Protein AF-A0A7V5K2Q3-F1 (afdb_monomer_lite)

pLDDT: mean 77.58, std 18.89, range [40.78, 97.81]

Sequence (87 aa):
MPRLAVFSAKAGQGGLVHPEIRERYKDLGVELFHTGEDGMVSLTTDGADLWVETYLTRRKHRIRLVHEGPTGSAGRPSRNFGESGGL

Foldseek 3Di:
DDQADEQEADPDPPRDDDVVVVVVVVVVVHHYHYCVQQVDWDWDDPPQKIWIAGDPVRDIDIDGDDPPDPPDPDPPPPPPPDDPDDD

Radius of gyration: 22.61 Å; chains: 1; bounding box: 31×37×78 Å

Structure (mmCIF, N/CA/C/O backbone):
data_AF-A0A7V5K2Q3-F1
#
_entry.id   AF-A0A7V5K2Q3-F1
#
loop_
_atom_site.group_PDB
_atom_site.id
_atom_site.type_symbol
_atom_site.label_atom_id
_atom_site.label_alt_id
_atom_site.label_comp_id
_atom_site.label_asym_id
_atom_site.label_entity_id
_atom_site.label_seq_id
_atom_site.pdbx_PDB_ins_code
_atom_site.Cartn_x
_atom_site.Cartn_y
_atom_site.Cartn_z
_atom_site.occupancy
_atom_site.B_iso_or_equiv
_atom_site.auth_seq_id
_atom_site.auth_comp_id
_atom_site.auth_asym_id
_atom_site.auth_atom_id
_atom_site.pdbx_PDB_model_num
ATOM 1 N N . MET A 1 1 ? -7.854 -11.106 9.828 1.00 70.81 1 MET A N 1
ATOM 2 C CA . MET A 1 1 ? -7.229 -11.145 8.467 1.00 70.81 1 MET A CA 1
ATOM 3 C C . MET A 1 1 ? -6.495 -9.828 8.186 1.00 70.81 1 MET A C 1
ATOM 5 O O . MET A 1 1 ? -6.898 -8.831 8.781 1.00 70.81 1 MET A O 1
ATOM 9 N N . PRO A 1 2 ? -5.435 -9.774 7.342 1.00 81.75 2 PRO A N 1
ATOM 10 C CA . PRO A 1 2 ? -4.801 -8.498 6.986 1.00 81.75 2 PRO A CA 1
ATOM 11 C C . PRO A 1 2 ? -5.803 -7.586 6.272 1.00 81.75 2 PRO A C 1
ATOM 13 O O . PRO A 1 2 ? -6.709 -8.073 5.608 1.00 81.75 2 PRO A O 1
ATOM 16 N N . ARG A 1 3 ? -5.656 -6.268 6.427 1.00 86.56 3 ARG A N 1
ATOM 17 C CA . ARG A 1 3 ? -6.581 -5.277 5.838 1.00 86.56 3 ARG A CA 1
ATOM 18 C C . ARG A 1 3 ? -5.998 -4.528 4.648 1.00 86.56 3 ARG A C 1
ATOM 20 O O . ARG A 1 3 ? -6.736 -3.912 3.889 1.00 86.56 3 ARG A O 1
ATOM 27 N N . LEU A 1 4 ? -4.680 -4.587 4.505 1.00 91.88 4 LEU A N 1
ATOM 28 C CA . LEU A 1 4 ? -3.940 -4.006 3.399 1.00 91.88 4 LEU A CA 1
ATOM 29 C C . LEU A 1 4 ? -2.708 -4.859 3.093 1.00 91.88 4 LEU A C 1
ATOM 31 O O . LEU A 1 4 ? -2.215 -5.577 3.969 1.00 91.88 4 LEU A O 1
ATOM 35 N N . ALA A 1 5 ? -2.183 -4.724 1.883 1.00 92.00 5 ALA A N 1
ATOM 36 C CA . ALA A 1 5 ? -0.874 -5.227 1.501 1.00 92.00 5 ALA A CA 1
ATOM 37 C C . ALA A 1 5 ? -0.116 -4.172 0.688 1.00 92.00 5 ALA A C 1
ATOM 39 O O . ALA A 1 5 ? -0.683 -3.508 -0.181 1.00 92.00 5 ALA A O 1
ATOM 40 N N . VAL A 1 6 ? 1.179 -4.031 0.976 1.00 91.88 6 VAL A N 1
ATOM 41 C CA . VAL A 1 6 ? 2.087 -3.153 0.232 1.00 91.88 6 VAL A CA 1
ATOM 42 C C . VAL A 1 6 ? 3.133 -4.013 -0.457 1.00 91.88 6 VAL A C 1
ATOM 44 O O . VAL A 1 6 ? 3.915 -4.700 0.199 1.00 91.88 6 VAL A O 1
ATOM 47 N N . PHE A 1 7 ? 3.166 -3.953 -1.782 1.00 90.12 7 PHE A N 1
ATOM 48 C CA . PHE A 1 7 ? 4.201 -4.586 -2.582 1.00 90.12 7 PHE A CA 1
ATOM 49 C C . PHE A 1 7 ? 5.341 -3.598 -2.813 1.00 90.12 7 PHE A C 1
ATOM 51 O O . PHE A 1 7 ? 5.172 -2.569 -3.469 1.00 90.12 7 PHE A O 1
ATOM 58 N N . SER A 1 8 ? 6.504 -3.902 -2.239 1.00 85.69 8 SER A N 1
ATOM 59 C CA . SER A 1 8 ? 7.712 -3.111 -2.456 1.00 85.69 8 SER A CA 1
ATOM 60 C C . SER A 1 8 ? 8.370 -3.525 -3.768 1.00 85.69 8 SER A C 1
ATOM 62 O O . SER A 1 8 ? 8.794 -4.671 -3.919 1.00 85.69 8 SER A O 1
ATOM 64 N N . ALA A 1 9 ? 8.461 -2.596 -4.713 1.00 80.00 9 ALA A N 1
ATOM 65 C CA . ALA A 1 9 ? 9.193 -2.791 -5.949 1.00 80.00 9 ALA A CA 1
ATOM 66 C C . ALA A 1 9 ? 10.690 -2.545 -5.735 1.00 80.00 9 ALA A C 1
ATOM 68 O O . ALA A 1 9 ? 11.105 -1.503 -5.225 1.00 80.00 9 ALA A O 1
ATOM 69 N N . LYS A 1 10 ? 11.518 -3.490 -6.184 1.00 69.75 10 LYS A N 1
ATOM 70 C CA . LYS A 1 10 ? 12.959 -3.274 -6.356 1.00 69.75 10 LYS A CA 1
ATOM 71 C C . LYS A 1 10 ? 13.205 -2.581 -7.701 1.00 69.75 10 LYS A C 1
ATOM 73 O O . LYS A 1 10 ? 12.552 -2.912 -8.685 1.00 69.75 10 LYS A O 1
ATOM 78 N N . ALA A 1 11 ? 14.162 -1.656 -7.775 1.00 59.19 11 ALA A N 1
ATOM 79 C CA . ALA A 1 11 ? 14.574 -1.077 -9.056 1.00 59.19 11 ALA A CA 1
ATOM 80 C C . ALA A 1 11 ? 15.110 -2.169 -10.015 1.00 59.19 11 ALA A C 1
ATOM 82 O O . ALA A 1 11 ? 15.916 -3.006 -9.603 1.00 59.19 11 ALA A O 1
ATOM 83 N N . GLY A 1 12 ? 14.680 -2.154 -11.284 1.00 57.28 12 GLY A N 1
ATOM 84 C CA . GLY A 1 12 ? 15.107 -3.092 -12.338 1.00 57.28 12 GLY A CA 1
ATOM 85 C C . GLY A 1 12 ? 14.003 -4.037 -12.847 1.00 57.28 12 GLY A C 1
ATOM 86 O O . GLY A 1 12 ? 12.872 -4.009 -12.371 1.00 57.28 12 GLY A O 1
ATOM 87 N N . GLN A 1 13 ? 14.331 -4.894 -13.826 1.00 56.34 13 GLN A N 1
ATOM 88 C CA . GLN A 1 13 ? 13.361 -5.748 -14.546 1.00 56.34 13 GLN A CA 1
ATOM 89 C C . GLN A 1 13 ? 12.650 -6.819 -13.687 1.00 56.34 13 GLN A C 1
ATOM 91 O O . GLN A 1 13 ? 11.688 -7.419 -14.152 1.00 56.34 13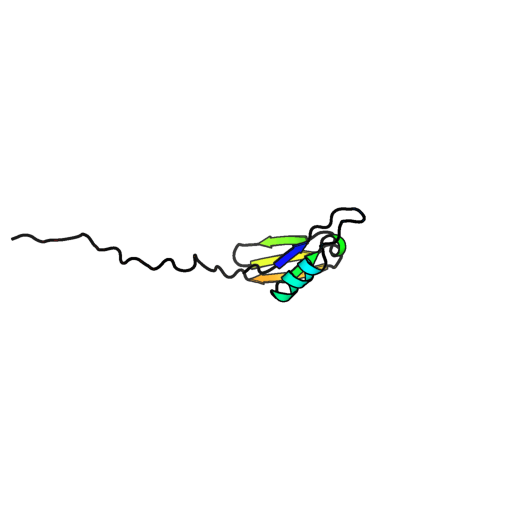 GLN A O 1
ATOM 96 N N . GLY A 1 14 ? 13.080 -7.046 -12.441 1.00 55.66 14 GLY A N 1
ATOM 97 C CA . GLY A 1 14 ? 12.474 -8.003 -11.501 1.00 55.66 14 GLY A CA 1
ATOM 98 C C . GLY A 1 14 ? 11.633 -7.367 -10.387 1.00 55.66 14 GLY A C 1
ATOM 99 O O . GLY A 1 14 ? 11.389 -8.013 -9.374 1.00 55.66 14 GLY A O 1
ATOM 100 N N . GLY A 1 15 ? 11.265 -6.088 -10.516 1.00 57.91 15 GLY A N 1
ATOM 101 C CA . GLY A 1 15 ? 10.624 -5.307 -9.450 1.00 57.91 15 GLY A CA 1
ATOM 102 C C . GLY A 1 15 ? 9.120 -5.510 -9.271 1.00 57.91 15 GLY A C 1
ATOM 103 O O . GLY A 1 15 ? 8.552 -4.945 -8.340 1.00 57.91 15 GLY A O 1
ATOM 104 N N . LEU A 1 16 ? 8.465 -6.265 -10.152 1.00 66.19 16 LEU A N 1
ATOM 105 C CA . LEU A 1 16 ? 7.023 -6.490 -10.085 1.00 66.19 16 LEU A CA 1
ATOM 106 C C . LEU A 1 16 ? 6.731 -7.764 -9.298 1.00 66.19 16 LEU A C 1
ATOM 108 O O . LEU A 1 16 ? 7.367 -8.797 -9.510 1.00 66.19 16 LEU A O 1
ATOM 112 N N . VAL A 1 17 ? 5.754 -7.694 -8.393 1.00 72.94 17 VAL A N 1
ATOM 113 C CA . VAL A 1 17 ? 5.275 -8.888 -7.696 1.00 72.94 17 VAL A CA 1
ATOM 114 C C . VAL A 1 17 ? 4.739 -9.902 -8.708 1.00 72.94 17 VAL A C 1
ATOM 116 O O . VAL A 1 17 ? 4.085 -9.527 -9.683 1.00 72.94 17 VAL A O 1
ATOM 119 N N . HIS A 1 18 ? 5.004 -11.188 -8.466 1.00 81.06 18 HIS A N 1
ATOM 120 C CA . HIS A 1 18 ? 4.489 -12.257 -9.318 1.00 81.06 18 HIS A CA 1
ATOM 121 C C . HIS A 1 18 ? 2.950 -12.160 -9.423 1.00 81.06 18 HIS A C 1
ATOM 123 O O . HIS A 1 18 ? 2.301 -12.031 -8.378 1.00 81.06 18 HIS A O 1
ATOM 129 N N . PRO A 1 19 ? 2.348 -12.234 -10.629 1.00 82.56 19 PRO A N 1
ATOM 130 C CA . PRO A 1 19 ? 0.913 -11.998 -10.824 1.00 82.56 19 PRO A CA 1
ATOM 131 C C . PRO A 1 19 ? 0.012 -12.832 -9.908 1.00 82.56 19 PRO A C 1
ATOM 133 O O . PRO A 1 19 ? -0.908 -12.293 -9.305 1.00 82.56 19 PRO A O 1
ATOM 136 N N . GLU A 1 20 ? 0.350 -14.104 -9.704 1.00 87.62 20 GLU A N 1
ATOM 137 C CA . GLU A 1 20 ? -0.393 -15.015 -8.822 1.00 87.62 20 GLU A CA 1
ATOM 138 C C . GLU A 1 20 ? -0.465 -14.519 -7.367 1.00 87.62 20 GLU A C 1
ATOM 140 O O . GLU A 1 20 ? -1.491 -14.640 -6.700 1.00 87.62 20 GLU A O 1
ATOM 145 N N . ILE A 1 21 ? 0.609 -13.903 -6.860 1.00 86.00 21 ILE A N 1
ATOM 146 C CA . ILE A 1 21 ? 0.619 -13.339 -5.505 1.00 86.00 21 ILE A CA 1
ATOM 147 C C . ILE A 1 21 ? -0.275 -12.099 -5.449 1.00 86.00 21 ILE A C 1
ATOM 149 O O . ILE A 1 21 ? -1.014 -11.917 -4.482 1.00 86.00 21 ILE A O 1
ATOM 153 N N . ARG A 1 22 ? -0.256 -11.263 -6.494 1.00 83.19 22 ARG A N 1
ATOM 154 C CA . ARG A 1 22 ? -1.153 -10.103 -6.596 1.00 83.19 22 ARG A CA 1
ATOM 155 C C . ARG A 1 22 ? -2.617 -10.541 -6.608 1.00 83.19 22 ARG A C 1
ATOM 157 O O . ARG A 1 22 ? -3.417 -9.959 -5.880 1.00 83.19 22 ARG A O 1
ATOM 164 N N . GLU A 1 23 ? -2.953 -11.555 -7.400 1.00 87.00 23 GLU A N 1
ATOM 165 C CA . GLU A 1 23 ? -4.310 -12.106 -7.494 1.00 87.00 23 GLU A CA 1
ATOM 166 C C . GLU A 1 23 ? -4.764 -12.706 -6.167 1.00 87.00 23 GLU A C 1
ATOM 168 O O . GLU A 1 23 ? -5.809 -12.317 -5.657 1.00 87.00 23 GLU A O 1
ATOM 173 N N . ARG A 1 24 ? -3.925 -13.520 -5.518 1.00 88.94 24 ARG A N 1
ATOM 174 C CA . ARG A 1 24 ? -4.246 -14.102 -4.210 1.00 88.94 24 ARG A CA 1
ATOM 175 C C . ARG A 1 24 ? -4.609 -13.048 -3.165 1.00 88.94 24 ARG A C 1
ATOM 177 O O . ARG A 1 24 ? -5.546 -13.243 -2.399 1.00 88.94 24 ARG A O 1
ATOM 184 N N . TYR A 1 25 ? -3.866 -11.943 -3.092 1.00 87.44 25 TYR A N 1
ATOM 185 C CA . TYR A 1 25 ? -4.188 -10.872 -2.145 1.00 87.44 25 TYR A CA 1
ATOM 186 C C . TYR A 1 25 ? -5.408 -10.049 -2.580 1.00 87.44 25 TYR A C 1
ATOM 188 O O . TYR A 1 25 ? -6.172 -9.601 -1.728 1.00 87.44 25 TYR A O 1
ATOM 196 N N . LYS A 1 26 ? -5.641 -9.892 -3.886 1.00 84.25 26 LYS A N 1
ATOM 197 C CA . LYS A 1 26 ? -6.863 -9.269 -4.409 1.00 84.25 26 LYS A CA 1
ATOM 198 C C . LYS A 1 26 ? -8.109 -10.077 -4.026 1.00 84.25 26 LYS A C 1
ATOM 200 O O . LYS A 1 26 ? -9.093 -9.488 -3.587 1.00 84.25 26 LYS A O 1
ATOM 205 N N . ASP A 1 27 ? -8.040 -11.403 -4.110 1.00 90.25 27 ASP A N 1
ATOM 206 C CA . ASP A 1 27 ? -9.139 -12.313 -3.760 1.00 90.25 27 ASP A CA 1
ATOM 207 C C . ASP A 1 27 ? -9.461 -12.313 -2.258 1.00 90.25 27 ASP A C 1
ATOM 209 O O . ASP A 1 27 ? -10.587 -12.601 -1.857 1.00 90.25 27 ASP A O 1
ATOM 213 N N . LEU A 1 28 ? -8.501 -11.923 -1.412 1.00 88.19 28 LEU A N 1
ATOM 214 C CA . LEU A 1 28 ? -8.725 -11.699 0.021 1.00 88.19 28 LEU A CA 1
ATOM 215 C C . LEU A 1 28 ? -9.479 -10.391 0.319 1.00 88.19 28 LEU A C 1
ATOM 217 O O . LEU A 1 28 ? -9.762 -10.111 1.484 1.00 88.19 28 LEU A O 1
ATOM 221 N N . GLY A 1 29 ? -9.780 -9.577 -0.699 1.00 86.75 29 GLY A N 1
ATOM 222 C CA . GLY A 1 29 ? -10.478 -8.301 -0.542 1.00 86.75 29 GLY A CA 1
ATOM 223 C C . GLY A 1 29 ? -9.678 -7.260 0.243 1.00 86.75 29 GLY A C 1
ATOM 224 O O . GLY A 1 29 ? -10.267 -6.356 0.836 1.00 86.75 29 GLY A O 1
ATOM 225 N N . VAL A 1 30 ? -8.348 -7.398 0.293 1.00 89.94 30 VAL A N 1
ATOM 226 C CA . VAL A 1 30 ? -7.483 -6.440 0.989 1.00 89.94 30 VAL A CA 1
ATOM 227 C C . VAL A 1 30 ? -7.135 -5.260 0.093 1.00 89.94 30 VAL A C 1
ATOM 229 O O . VAL A 1 30 ? -7.031 -5.392 -1.126 1.00 89.94 30 VAL A O 1
ATOM 232 N N . GLU A 1 31 ? -6.901 -4.102 0.703 1.00 91.19 31 GLU A N 1
ATOM 233 C CA . GLU A 1 31 ? -6.464 -2.923 -0.039 1.00 91.19 31 GLU A CA 1
ATOM 234 C C . GLU A 1 31 ? -5.009 -3.095 -0.514 1.00 91.19 31 GLU A C 1
ATOM 236 O O . GLU A 1 31 ? -4.124 -3.403 0.289 1.00 91.19 31 GLU A O 1
ATOM 241 N N . LEU A 1 32 ? -4.746 -2.899 -1.811 1.00 91.19 32 LEU A N 1
ATOM 242 C CA . LEU A 1 32 ? -3.429 -3.134 -2.414 1.00 91.19 32 LEU A CA 1
ATOM 243 C C . LEU A 1 32 ? -2.733 -1.829 -2.808 1.00 91.19 32 LEU A C 1
ATOM 245 O O . LEU A 1 32 ? -3.307 -0.982 -3.500 1.00 91.19 32 LEU A O 1
ATOM 249 N N . PHE A 1 33 ? -1.457 -1.732 -2.435 1.00 92.00 33 PHE A N 1
ATOM 250 C CA . PHE A 1 33 ? -0.539 -0.665 -2.835 1.00 92.00 33 PHE A CA 1
ATOM 251 C C . PHE A 1 33 ? 0.741 -1.253 -3.427 1.00 92.00 33 PHE A C 1
ATOM 253 O O . PHE A 1 33 ? 1.170 -2.344 -3.039 1.00 92.00 33 PHE A O 1
ATOM 260 N N . HIS A 1 34 ? 1.377 -0.528 -4.343 1.00 89.88 34 HIS A N 1
ATOM 261 C CA . HIS A 1 34 ? 2.584 -0.988 -5.023 1.00 89.88 34 HIS A CA 1
ATOM 262 C C . HIS A 1 34 ? 3.578 0.162 -5.179 1.00 89.88 34 HIS A C 1
ATOM 264 O O . HIS A 1 34 ? 3.339 1.088 -5.946 1.00 89.88 34 HIS A O 1
ATOM 270 N N . THR A 1 35 ? 4.736 0.111 -4.515 1.00 89.31 35 THR A N 1
ATOM 271 C CA . THR A 1 35 ? 5.672 1.256 -4.498 1.00 89.31 35 THR A CA 1
ATOM 272 C C . THR A 1 35 ? 6.262 1.582 -5.872 1.00 89.31 35 THR A C 1
ATOM 274 O O . THR A 1 35 ? 6.656 2.716 -6.106 1.00 89.31 35 THR A O 1
ATOM 277 N N . GLY A 1 36 ? 6.269 0.638 -6.817 1.00 86.88 36 GLY A N 1
ATOM 278 C CA . GLY A 1 36 ? 6.638 0.926 -8.210 1.00 86.88 36 GLY A CA 1
ATOM 279 C C . GLY A 1 36 ? 5.615 1.789 -8.966 1.00 86.88 36 GLY A C 1
ATOM 280 O O . GLY A 1 36 ? 5.996 2.507 -9.881 1.00 86.88 36 GLY A O 1
ATOM 281 N N . GLU A 1 37 ? 4.336 1.736 -8.579 1.00 88.12 37 GLU A N 1
ATOM 282 C CA . GLU A 1 37 ? 3.245 2.521 -9.183 1.00 88.12 37 GLU A CA 1
ATOM 283 C C . GLU A 1 37 ? 2.985 3.795 -8.350 1.00 88.12 37 GLU A C 1
ATOM 285 O O . GLU A 1 37 ? 2.838 4.896 -8.875 1.00 88.12 37 GLU A O 1
ATOM 290 N N . ASP A 1 38 ? 2.993 3.647 -7.024 1.00 91.50 38 ASP A N 1
ATOM 291 C CA . ASP A 1 38 ? 2.667 4.674 -6.034 1.00 91.50 38 ASP A CA 1
ATOM 292 C C . ASP A 1 38 ? 3.875 5.540 -5.618 1.00 91.50 38 ASP A C 1
ATOM 294 O O . ASP A 1 38 ? 3.711 6.589 -4.985 1.00 91.50 38 ASP A O 1
ATOM 298 N N . GLY A 1 39 ? 5.094 5.116 -5.966 1.00 91.19 39 GLY A N 1
ATOM 299 C CA . GLY A 1 39 ? 6.378 5.716 -5.584 1.00 91.19 39 GLY A CA 1
ATOM 300 C C . GLY A 1 39 ? 6.742 5.460 -4.123 1.00 91.19 39 GLY A C 1
ATOM 301 O O . GLY A 1 39 ? 7.688 4.744 -3.808 1.00 91.19 39 GLY A O 1
ATOM 302 N N . MET A 1 40 ? 5.962 6.035 -3.214 1.00 92.69 40 MET A N 1
ATOM 303 C CA . MET A 1 40 ? 6.086 5.860 -1.769 1.00 92.69 40 MET A CA 1
ATOM 304 C C . MET A 1 40 ? 4.692 5.656 -1.184 1.00 92.69 40 MET A C 1
ATOM 306 O O . MET A 1 40 ? 3.745 6.318 -1.608 1.00 92.69 40 MET A O 1
ATOM 310 N N . VAL A 1 41 ? 4.591 4.765 -0.199 1.00 95.12 41 VAL A N 1
ATOM 311 C CA . VAL A 1 41 ? 3.374 4.517 0.579 1.00 95.12 41 VAL A CA 1
ATOM 312 C C . VAL A 1 41 ? 3.670 4.892 2.027 1.00 95.12 41 VAL A C 1
ATOM 314 O O . VAL A 1 41 ? 4.485 4.246 2.684 1.00 95.12 41 VAL A O 1
ATOM 317 N N . SER A 1 42 ? 3.041 5.956 2.512 1.00 96.50 42 SER A N 1
ATOM 318 C CA . SER A 1 42 ? 3.152 6.423 3.892 1.00 96.50 42 SER A CA 1
ATOM 319 C C . SER A 1 42 ? 1.987 5.888 4.707 1.00 96.50 42 SER A C 1
ATOM 321 O O . SER A 1 42 ? 0.834 5.994 4.294 1.00 96.50 42 SER A O 1
ATOM 323 N N . LEU A 1 43 ? 2.296 5.323 5.873 1.00 95.62 43 LEU A N 1
ATOM 324 C CA . LEU A 1 43 ? 1.310 4.837 6.827 1.00 95.62 43 LEU A CA 1
ATOM 325 C C . LEU A 1 43 ? 1.430 5.650 8.113 1.00 95.62 43 LEU A C 1
ATOM 327 O O . LEU A 1 43 ? 2.527 5.874 8.620 1.00 95.62 43 LEU A O 1
ATOM 331 N N . THR A 1 44 ? 0.303 6.095 8.647 1.00 97.50 44 THR A N 1
ATOM 332 C CA . THR A 1 44 ? 0.219 6.786 9.938 1.00 97.50 44 THR A CA 1
ATOM 333 C C . THR A 1 44 ? -0.930 6.185 10.725 1.00 97.50 44 THR A C 1
ATOM 335 O O . THR A 1 44 ? -1.963 5.862 10.146 1.00 97.50 44 THR A O 1
ATOM 338 N N . THR A 1 45 ? -0.767 6.001 12.031 1.00 94.88 45 THR A N 1
ATOM 339 C CA . THR A 1 45 ? -1.805 5.416 12.885 1.00 94.88 45 THR A CA 1
ATOM 340 C C . THR A 1 45 ? -1.820 6.068 14.256 1.00 94.88 45 THR A C 1
ATOM 342 O O . THR A 1 45 ? -0.780 6.498 14.751 1.00 94.88 45 THR A O 1
ATOM 345 N N . ASP A 1 46 ? -3.003 6.118 14.858 1.00 95.12 46 ASP A N 1
ATOM 346 C CA . ASP A 1 46 ? -3.235 6.494 16.254 1.00 95.12 46 ASP A CA 1
ATOM 347 C C . ASP A 1 46 ? -3.601 5.278 17.135 1.00 95.12 46 ASP A C 1
ATOM 349 O O . ASP A 1 46 ? -3.950 5.434 18.302 1.00 95.12 46 ASP A O 1
ATOM 353 N N . GLY A 1 47 ? -3.535 4.059 16.582 1.00 90.50 47 GLY A N 1
ATOM 354 C CA . GLY A 1 47 ? -3.940 2.812 17.237 1.00 90.50 47 GLY A CA 1
ATOM 355 C C . GLY A 1 47 ? -5.399 2.400 17.001 1.00 90.50 47 GLY A C 1
ATOM 356 O O . GLY A 1 47 ? -5.704 1.213 17.115 1.00 90.50 47 GLY A O 1
ATOM 357 N N . ALA A 1 48 ? -6.284 3.322 16.613 1.00 91.00 48 ALA A N 1
ATOM 358 C CA . ALA A 1 48 ? -7.680 3.037 16.265 1.00 91.00 48 ALA A CA 1
ATOM 359 C C . ALA A 1 48 ? -7.922 3.103 14.751 1.00 91.00 48 ALA A C 1
ATOM 361 O O . ALA A 1 48 ? -8.723 2.351 14.198 1.00 91.00 48 ALA A O 1
ATOM 362 N N . ASP A 1 49 ? -7.203 3.978 14.065 1.00 93.12 49 ASP A N 1
ATOM 363 C CA . ASP A 1 49 ? -7.267 4.195 12.635 1.00 93.12 49 ASP A CA 1
ATOM 364 C C . ASP A 1 49 ? -5.879 4.107 12.010 1.00 93.12 49 ASP A C 1
ATOM 366 O O . ASP A 1 49 ? -4.846 4.378 12.625 1.00 93.12 49 ASP A O 1
ATOM 370 N N . LEU A 1 50 ? -5.870 3.726 10.741 1.00 94.31 50 LEU A N 1
ATOM 371 C CA . LEU A 1 50 ? -4.700 3.716 9.889 1.00 94.31 50 LEU A CA 1
ATOM 372 C C . LEU A 1 50 ? -4.992 4.571 8.660 1.00 94.31 50 LEU A C 1
ATOM 374 O O . LEU A 1 50 ? -5.908 4.280 7.887 1.00 94.31 50 LEU A O 1
ATOM 378 N N . TRP A 1 51 ? -4.200 5.616 8.476 1.00 96.94 51 TRP A N 1
ATOM 379 C CA . TRP A 1 51 ? -4.207 6.459 7.291 1.00 96.94 51 TRP A CA 1
ATOM 380 C C . TRP A 1 51 ? -3.080 6.030 6.365 1.00 96.94 51 TRP A C 1
ATOM 382 O O . TRP A 1 51 ? -1.940 5.856 6.798 1.00 96.94 51 TRP A O 1
ATOM 392 N N . VAL A 1 52 ? -3.414 5.860 5.091 1.00 96.94 52 VAL A N 1
ATOM 393 C CA . VAL A 1 52 ? -2.477 5.497 4.033 1.00 96.94 52 VAL A CA 1
ATOM 394 C C . VAL A 1 52 ? -2.500 6.582 2.969 1.00 96.94 52 VAL A C 1
ATOM 396 O O . VAL A 1 52 ? -3.572 6.939 2.472 1.00 96.94 52 VAL A O 1
ATOM 399 N N . GLU A 1 53 ? -1.325 7.090 2.611 1.00 97.81 53 GLU A N 1
ATOM 400 C CA . GLU A 1 53 ? -1.151 8.066 1.536 1.00 97.81 53 GLU A CA 1
ATOM 401 C C . GLU A 1 53 ? -0.069 7.612 0.557 1.00 97.81 53 GLU A C 1
ATOM 403 O O . GLU A 1 53 ? 0.977 7.100 0.961 1.00 97.81 53 GLU A O 1
ATOM 408 N N . THR A 1 54 ? -0.309 7.818 -0.738 1.00 96.38 54 THR A N 1
ATOM 409 C CA . THR A 1 54 ? 0.668 7.520 -1.791 1.00 96.38 54 THR A CA 1
ATOM 410 C C . THR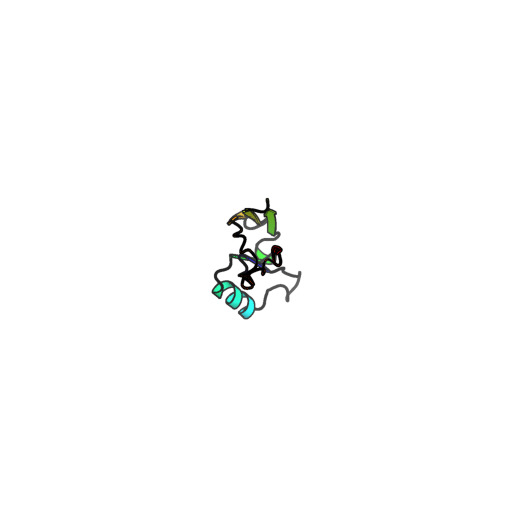 A 1 54 ? 1.256 8.791 -2.395 1.00 96.38 54 THR A C 1
ATOM 412 O O . THR A 1 54 ? 0.589 9.824 -2.504 1.00 96.38 54 THR A O 1
ATOM 415 N N . TYR A 1 55 ? 2.520 8.730 -2.814 1.00 94.81 55 TYR A N 1
ATOM 416 C CA . TYR A 1 55 ? 3.232 9.909 -3.308 1.00 94.81 55 TYR A CA 1
ATOM 417 C C . TYR A 1 55 ? 2.889 10.263 -4.759 1.00 94.81 55 TYR A C 1
ATOM 419 O O . TYR A 1 55 ? 2.494 11.398 -5.032 1.00 94.81 55 TYR A O 1
ATOM 427 N N . LEU A 1 56 ? 3.016 9.307 -5.687 1.00 92.75 56 LEU A N 1
ATOM 428 C CA . LEU A 1 56 ? 2.801 9.551 -7.118 1.00 92.75 56 LEU A CA 1
ATOM 429 C C . LEU A 1 56 ? 1.313 9.583 -7.472 1.00 92.75 56 LEU A C 1
ATOM 431 O O . LEU A 1 56 ? 0.852 10.523 -8.113 1.00 92.75 56 LEU A O 1
ATOM 435 N N . THR A 1 57 ? 0.550 8.585 -7.019 1.00 94.19 57 THR A N 1
ATOM 436 C CA . THR A 1 57 ? -0.878 8.436 -7.352 1.00 94.19 57 THR A CA 1
ATOM 437 C C . THR A 1 57 ? -1.801 9.281 -6.469 1.00 94.19 57 THR A C 1
ATOM 439 O O . THR A 1 57 ? -2.987 9.396 -6.769 1.00 94.19 57 THR A O 1
ATOM 442 N N . ARG A 1 58 ? -1.277 9.892 -5.390 1.00 95.81 58 ARG A N 1
ATOM 443 C CA . ARG A 1 58 ? -2.012 10.770 -4.453 1.00 95.81 58 ARG A CA 1
ATOM 444 C C . ARG A 1 58 ? -3.277 10.137 -3.857 1.00 95.81 58 ARG A C 1
ATOM 446 O O . ARG A 1 58 ? -4.201 10.843 -3.450 1.00 95.81 58 ARG A O 1
ATOM 453 N N . ARG A 1 59 ? -3.322 8.807 -3.780 1.00 94.88 59 ARG A N 1
ATOM 454 C CA . ARG A 1 59 ? -4.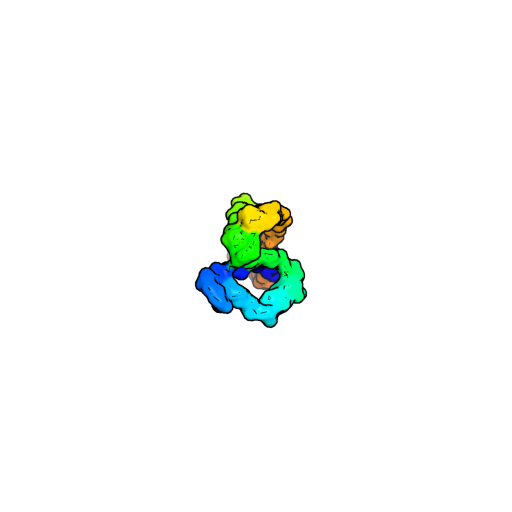406 8.057 -3.146 1.00 94.88 59 ARG A CA 1
ATOM 455 C C . ARG A 1 59 ? -4.358 8.309 -1.646 1.00 94.88 59 ARG A C 1
ATOM 457 O O . ARG A 1 59 ? -3.286 8.316 -1.044 1.00 94.88 59 ARG A O 1
ATOM 464 N N . LYS A 1 60 ? -5.535 8.482 -1.053 1.00 95.75 60 LYS A N 1
ATOM 465 C CA . LYS A 1 60 ? -5.723 8.572 0.394 1.00 95.75 60 LYS A CA 1
ATOM 466 C C . LYS A 1 60 ? -6.723 7.518 0.815 1.00 95.75 60 LYS A C 1
ATOM 468 O O . LYS A 1 60 ? -7.804 7.429 0.233 1.00 95.75 60 LYS A O 1
ATOM 473 N N . HIS A 1 61 ? -6.369 6.728 1.815 1.00 94.62 61 HIS A N 1
ATOM 474 C CA . HIS A 1 61 ? -7.236 5.685 2.330 1.00 94.62 61 HIS A CA 1
ATOM 475 C C . HIS A 1 61 ? -7.216 5.678 3.855 1.00 94.62 61 HIS A C 1
ATOM 477 O O . HIS A 1 61 ? -6.173 5.887 4.470 1.00 94.62 61 HIS A O 1
ATOM 483 N N . ARG A 1 62 ? -8.379 5.453 4.469 1.00 94.06 62 ARG A N 1
ATOM 484 C CA . ARG A 1 62 ? -8.522 5.326 5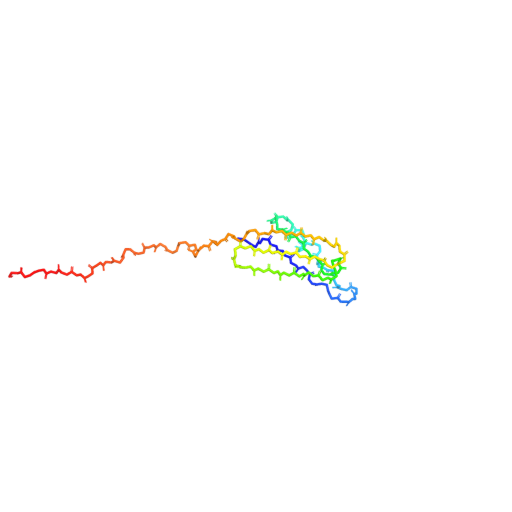.921 1.00 94.06 62 ARG A CA 1
ATOM 485 C C . ARG A 1 62 ? -9.093 3.956 6.234 1.00 94.06 62 ARG A C 1
ATOM 487 O O . ARG A 1 62 ? -10.178 3.616 5.773 1.00 94.06 62 ARG A O 1
ATOM 494 N N . ILE A 1 63 ? -8.383 3.209 7.063 1.00 91.44 63 ILE A N 1
ATOM 495 C CA . ILE A 1 63 ? -8.770 1.880 7.513 1.00 91.44 63 ILE A CA 1
ATOM 496 C C . ILE A 1 63 ? -8.964 1.955 9.025 1.00 91.44 63 ILE A C 1
ATOM 498 O O . ILE A 1 63 ? -8.002 2.146 9.761 1.00 91.44 63 ILE A O 1
ATOM 502 N N . ARG A 1 64 ? -10.199 1.777 9.506 1.00 89.38 64 ARG A N 1
ATOM 503 C CA . ARG A 1 64 ? -10.443 1.603 10.948 1.00 89.38 64 ARG A CA 1
ATOM 504 C C . ARG A 1 64 ? -9.812 0.304 11.394 1.00 89.38 64 ARG A C 1
ATOM 506 O O . ARG A 1 64 ? -10.187 -0.722 10.848 1.00 89.38 64 ARG A O 1
ATOM 513 N N . LEU A 1 65 ? -8.925 0.297 12.373 1.00 83.62 65 LEU A N 1
ATOM 514 C CA . LEU A 1 65 ? -8.382 -0.926 12.950 1.00 83.62 65 LEU A CA 1
ATOM 515 C C . LEU A 1 65 ? -9.454 -1.546 13.853 1.00 83.62 65 LEU A C 1
ATOM 517 O O . LEU A 1 65 ? -9.954 -0.920 14.781 1.00 83.62 65 LEU A O 1
ATOM 521 N N . VAL A 1 66 ? -9.857 -2.778 13.547 1.00 76.06 66 VAL A N 1
ATOM 522 C CA . VAL A 1 66 ? -10.706 -3.551 14.459 1.00 76.06 66 VAL A CA 1
ATOM 523 C C . VAL A 1 66 ? -9.727 -4.350 15.296 1.00 76.06 66 VAL A C 1
ATOM 525 O O . VAL A 1 66 ? -8.966 -5.148 14.747 1.00 76.06 66 VAL A O 1
ATOM 528 N N . HIS A 1 67 ? -9.697 -4.093 16.600 1.00 63.06 67 HIS A N 1
ATOM 529 C CA . HIS A 1 67 ? -8.945 -4.926 17.522 1.00 63.06 67 HIS A CA 1
ATOM 530 C C . HIS A 1 67 ? -9.704 -6.247 17.667 1.00 63.06 67 HIS A C 1
ATOM 532 O O . HIS A 1 67 ? -10.616 -6.369 18.484 1.00 63.06 67 HIS A O 1
ATOM 538 N N . GLU A 1 68 ? -9.367 -7.232 16.835 1.00 59.84 68 GLU A N 1
ATOM 539 C CA . GLU A 1 68 ? -9.657 -8.623 17.162 1.00 59.84 68 GLU A CA 1
ATOM 540 C C . GLU A 1 68 ? -8.783 -8.931 18.387 1.00 59.84 68 GLU A C 1
ATOM 542 O O . GLU A 1 68 ? -7.595 -9.226 18.257 1.00 59.84 68 GLU A O 1
ATOM 547 N N . GLY A 1 69 ? -9.341 -8.752 19.593 1.00 52.12 69 GLY A N 1
ATOM 548 C CA . GLY A 1 69 ? -8.713 -9.241 20.821 1.00 52.12 69 GLY A CA 1
ATOM 549 C C . GLY A 1 69 ? -8.362 -10.723 20.655 1.00 52.12 69 GLY A C 1
ATOM 550 O O . GLY A 1 69 ? -8.946 -11.377 19.786 1.00 52.12 69 GLY A O 1
ATOM 551 N N . PRO A 1 70 ? -7.411 -11.267 21.436 1.00 50.78 70 PRO A N 1
ATOM 552 C CA . PRO A 1 70 ? -6.952 -12.639 21.259 1.00 50.78 70 PRO A CA 1
ATOM 553 C C . PRO A 1 70 ? -8.165 -13.564 21.178 1.00 50.78 70 PRO A C 1
ATOM 555 O O . PRO A 1 70 ? -8.950 -13.656 22.122 1.00 50.78 70 PRO A O 1
ATOM 558 N N . THR A 1 71 ? -8.345 -14.172 20.004 1.00 54.41 71 THR A N 1
ATOM 559 C CA . THR A 1 71 ? -9.420 -15.106 19.688 1.00 54.41 71 THR A CA 1
ATOM 560 C C . THR A 1 71 ? -9.531 -16.079 20.850 1.00 54.41 71 THR A C 1
ATOM 562 O O . THR A 1 71 ? -8.548 -16.745 21.173 1.00 54.41 71 THR A O 1
ATOM 565 N N . GLY A 1 72 ? -10.680 -16.075 21.529 1.00 49.81 72 GLY A N 1
ATOM 566 C CA . GLY A 1 72 ? -10.850 -16.672 22.848 1.00 49.81 72 GLY A CA 1
ATOM 567 C C . GLY A 1 72 ? -10.181 -18.037 22.989 1.00 49.81 72 GLY A C 1
ATOM 568 O O . GLY A 1 72 ? -10.672 -19.038 22.471 1.00 49.81 72 GLY A O 1
ATOM 569 N N . SER A 1 73 ? -9.097 -18.092 23.764 1.00 49.34 73 SER A N 1
ATOM 570 C CA . SER A 1 73 ? -8.814 -19.291 24.530 1.00 49.34 73 SER A CA 1
ATOM 571 C C . SER A 1 73 ? -9.866 -19.327 25.630 1.00 49.34 73 SER A C 1
ATOM 573 O O . SER A 1 73 ? -10.005 -18.396 26.423 1.00 49.34 73 SER A O 1
ATOM 575 N N . ALA A 1 74 ? -10.689 -20.371 25.577 1.00 52.31 74 ALA A N 1
ATOM 576 C CA . ALA A 1 74 ? -11.743 -20.662 26.526 1.00 52.31 74 ALA A CA 1
ATOM 577 C C . ALA A 1 74 ? -11.330 -20.254 27.944 1.00 52.31 74 ALA A C 1
ATOM 579 O O . ALA A 1 74 ? -10.323 -20.740 28.467 1.00 52.31 74 ALA A O 1
ATOM 580 N N . GLY A 1 75 ? -12.121 -19.369 28.553 1.00 41.00 75 GLY A N 1
ATOM 581 C CA . GLY A 1 75 ? -12.048 -19.121 29.979 1.00 41.00 75 GLY A CA 1
ATOM 582 C C . GLY A 1 75 ? -12.161 -20.461 30.693 1.00 41.00 75 GLY A C 1
ATOM 583 O O . GLY A 1 75 ? -13.241 -21.039 30.791 1.00 41.00 75 GLY A O 1
ATOM 584 N N . ARG A 1 76 ? -11.031 -20.983 31.175 1.00 43.88 76 ARG A N 1
ATOM 585 C CA . ARG A 1 76 ? -11.059 -21.932 32.278 1.00 43.88 76 ARG A CA 1
ATOM 586 C C . ARG A 1 76 ? -11.731 -21.179 33.422 1.00 43.88 76 ARG A C 1
ATOM 588 O O . ARG A 1 76 ? -11.242 -20.100 33.758 1.00 43.88 76 ARG A O 1
ATOM 595 N N . PRO A 1 77 ? -12.819 -21.685 34.023 1.00 42.59 77 PRO A N 1
ATOM 596 C CA . PRO A 1 77 ? -13.266 -21.107 35.273 1.00 42.59 77 PRO A CA 1
ATOM 597 C C . PRO A 1 77 ? -12.108 -21.256 36.262 1.00 42.59 77 PRO A C 1
ATOM 599 O O . PRO A 1 77 ? -11.682 -22.373 36.569 1.00 42.59 77 PRO A O 1
ATOM 602 N N . SER A 1 78 ? -11.565 -20.127 36.716 1.00 49.31 78 SER A N 1
ATOM 603 C CA . SER A 1 78 ? -10.732 -20.088 37.909 1.00 49.31 78 SER A CA 1
ATOM 604 C C . SER A 1 78 ? -11.560 -20.711 39.027 1.00 49.31 78 SER A C 1
ATOM 606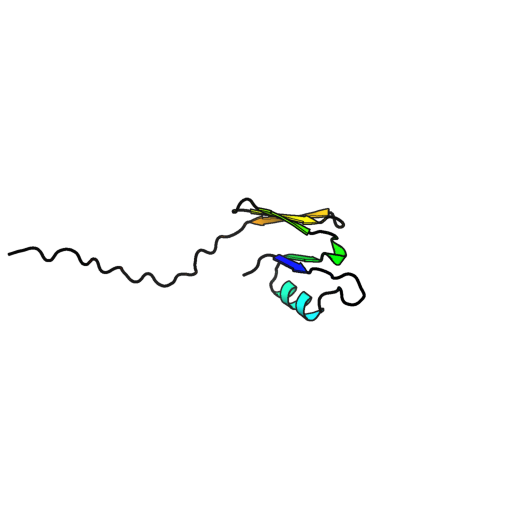 O O . SER A 1 78 ? -12.552 -20.135 39.467 1.00 49.31 78 SER A O 1
ATOM 608 N N . ARG A 1 79 ? -11.212 -21.934 39.445 1.00 45.72 79 ARG A N 1
ATOM 609 C CA . ARG A 1 79 ? -11.728 -22.480 40.699 1.00 45.72 79 ARG A CA 1
ATOM 610 C C . ARG A 1 79 ? -11.241 -21.544 41.797 1.00 45.72 79 ARG A C 1
ATOM 612 O O . ARG A 1 79 ? -10.041 -21.486 42.053 1.00 45.72 79 ARG A O 1
ATOM 619 N N . ASN A 1 80 ? -12.169 -20.830 42.423 1.00 48.16 80 ASN A N 1
ATOM 620 C CA . ASN A 1 80 ? -11.925 -20.186 43.703 1.00 48.16 80 ASN A CA 1
ATOM 621 C C . ASN A 1 80 ? -11.543 -21.292 44.696 1.00 48.16 80 ASN A C 1
ATOM 623 O O . ASN A 1 80 ? -12.393 -22.069 45.120 1.00 48.16 80 ASN A O 1
ATOM 627 N N . PHE A 1 81 ? -10.257 -21.404 45.019 1.00 50.19 81 PHE A N 1
ATOM 628 C CA . PHE A 1 81 ? -9.823 -22.075 46.237 1.00 50.19 81 PHE A CA 1
ATOM 629 C C . PHE A 1 81 ? -9.870 -21.028 47.342 1.00 50.19 81 PHE A C 1
ATOM 631 O O . PHE A 1 81 ? -8.927 -20.269 47.546 1.00 50.19 81 PHE A O 1
ATOM 638 N N . GLY A 1 82 ? -11.020 -20.955 47.998 1.00 47.66 82 GLY A N 1
ATOM 639 C CA . GLY A 1 82 ? -11.246 -20.129 49.169 1.00 47.66 82 GLY A CA 1
ATOM 640 C C . GLY A 1 82 ? -12.395 -20.720 49.970 1.00 47.66 82 GLY A C 1
ATOM 641 O O . GLY A 1 82 ? -13.488 -20.866 49.440 1.00 47.66 82 GLY A O 1
ATOM 642 N N . GLU A 1 83 ? -12.092 -21.038 51.227 1.00 47.22 83 GLU A N 1
ATOM 643 C CA . GLU A 1 83 ? -13.025 -21.287 52.333 1.00 47.22 83 GLU A CA 1
ATOM 644 C C . GLU A 1 83 ? -13.693 -22.671 52.411 1.00 47.22 83 GLU A C 1
ATOM 646 O O . GLU A 1 83 ? -14.846 -22.875 52.047 1.00 47.22 83 GLU A O 1
ATOM 651 N N . SER A 1 84 ? -12.996 -23.617 53.050 1.00 52.56 84 SER A N 1
ATOM 652 C CA . SER A 1 84 ? -13.662 -24.512 54.001 1.00 52.56 84 SER A CA 1
ATOM 653 C C . SER A 1 84 ? -13.628 -23.839 55.374 1.00 52.56 84 SER A C 1
ATOM 655 O O . SER A 1 84 ? -12.570 -23.756 56.002 1.00 52.56 84 SER A O 1
ATOM 657 N N . GLY A 1 85 ? -14.781 -23.312 55.787 1.00 40.78 85 GLY A N 1
ATOM 658 C CA . GLY A 1 85 ? -15.031 -22.828 57.139 1.00 40.78 85 GLY A CA 1
ATOM 659 C C . GLY A 1 85 ? -14.860 -23.934 58.180 1.00 40.78 85 GLY A C 1
ATOM 660 O O . GLY A 1 85 ? -14.953 -25.123 57.875 1.00 40.78 85 GLY A O 1
ATOM 661 N N . GLY A 1 86 ? -14.572 -23.508 59.407 1.00 40.94 86 GLY A N 1
ATOM 662 C CA . GLY A 1 86 ? -14.491 -24.389 60.560 1.00 40.94 86 GLY A CA 1
ATOM 663 C C . GLY A 1 86 ? -15.831 -25.020 60.922 1.00 40.94 86 GLY A C 1
ATOM 664 O O . GLY A 1 86 ? -16.888 -24.464 60.626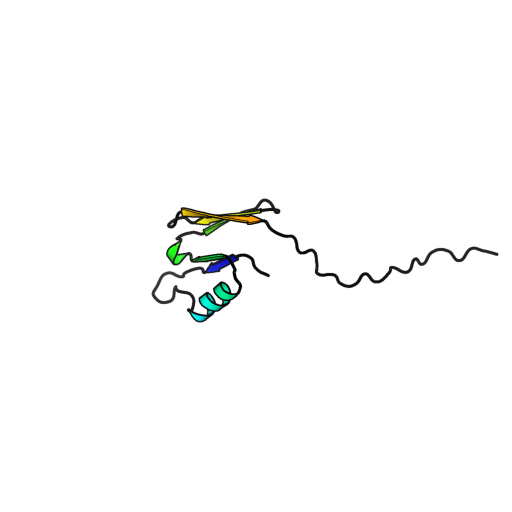 1.00 40.94 86 GLY A O 1
ATOM 665 N N . LEU A 1 87 ? -15.734 -26.169 61.585 1.00 45.94 87 LEU A N 1
ATOM 666 C CA . LEU A 1 87 ? -16.281 -26.472 62.909 1.00 45.94 87 LEU A CA 1
ATOM 667 C C . LEU A 1 87 ? -15.462 -27.633 63.490 1.00 45.94 87 LEU A C 1
ATOM 669 O O . LEU A 1 87 ? -15.129 -28.553 62.710 1.00 45.94 87 LEU A O 1
#

Secondary structure (DSSP, 8-state):
--SEEEEPPPSSTT-SPPHHHHHHHHHTT-EEEEHHHHS-EEEEE-SSEEEEEESSS--EEEEEPP---S-----------------